Protein AF-A0A512HD62-F1 (afdb_monomer_lite)

Radius of gyration: 16.94 Å; chains: 1; bounding box: 52×29×41 Å

Structure (mmCIF, N/CA/C/O backbone):
data_AF-A0A512HD62-F1
#
_entry.id   AF-A0A512HD62-F1
#
loop_
_atom_site.group_PDB
_atom_site.id
_atom_site.type_symbol
_atom_site.label_atom_id
_atom_site.label_alt_id
_atom_site.label_comp_id
_atom_site.label_asym_id
_atom_site.label_entity_id
_atom_site.label_seq_id
_atom_site.pdbx_PDB_ins_code
_atom_site.Cartn_x
_atom_site.Cartn_y
_atom_site.Cartn_z
_atom_site.occupancy
_atom_site.B_iso_or_equiv
_atom_site.auth_seq_id
_atom_site.auth_comp_id
_atom_site.auth_asym_id
_atom_site.auth_atom_id
_atom_site.pdbx_PDB_model_num
ATOM 1 N N . MET A 1 1 ? -13.385 12.825 16.484 1.00 42.91 1 MET A N 1
ATOM 2 C CA . MET A 1 1 ? -12.110 13.571 16.321 1.00 42.91 1 MET A CA 1
ATOM 3 C C . MET A 1 1 ? -11.024 12.761 15.608 1.00 42.91 1 MET A C 1
ATOM 5 O O . MET A 1 1 ? -10.106 13.379 15.088 1.00 42.91 1 MET A O 1
ATOM 9 N N . ILE A 1 2 ? -11.125 11.424 15.519 1.00 48.06 2 ILE A N 1
ATOM 10 C CA . ILE A 1 2 ? -10.174 10.606 14.746 1.00 48.06 2 ILE A CA 1
ATOM 11 C C . ILE A 1 2 ? -10.514 10.596 13.241 1.00 48.06 2 ILE A C 1
ATOM 13 O O . ILE A 1 2 ? -9.618 10.733 12.411 1.00 48.06 2 ILE A O 1
ATOM 17 N N . ASP A 1 3 ? -11.806 10.579 12.885 1.00 52.84 3 ASP A N 1
ATOM 18 C CA . ASP A 1 3 ? -12.277 10.527 11.487 1.00 52.84 3 ASP A CA 1
ATOM 19 C C . ASP A 1 3 ? -11.837 11.732 10.644 1.00 52.84 3 ASP A C 1
ATOM 21 O O . ASP A 1 3 ? -11.607 11.617 9.440 1.00 52.84 3 ASP A O 1
ATOM 25 N N . THR A 1 4 ? -11.675 12.893 11.285 1.00 55.81 4 THR A N 1
ATOM 26 C CA . THR A 1 4 ? -11.299 14.145 10.619 1.00 55.81 4 THR A CA 1
ATOM 27 C C . THR A 1 4 ? -9.839 14.158 10.168 1.00 55.81 4 THR A C 1
ATOM 29 O O . THR A 1 4 ? -9.533 14.819 9.182 1.00 55.81 4 THR A O 1
ATOM 32 N N . TRP A 1 5 ? -8.953 13.425 10.853 1.00 62.53 5 TRP A N 1
ATOM 33 C CA . TRP A 1 5 ? -7.520 13.362 10.535 1.00 62.53 5 TRP A CA 1
ATOM 34 C C . TRP A 1 5 ? -7.138 12.105 9.749 1.00 62.53 5 TRP A C 1
ATOM 36 O O . TRP A 1 5 ? -6.194 12.147 8.965 1.00 62.53 5 TRP A O 1
ATOM 46 N N . LEU A 1 6 ? -7.915 11.024 9.875 1.00 64.31 6 LEU A N 1
ATOM 47 C CA . LEU A 1 6 ? -7.752 9.801 9.083 1.00 64.31 6 LEU A CA 1
ATOM 48 C C . LEU A 1 6 ? -7.844 10.079 7.580 1.00 64.31 6 LEU A C 1
ATOM 50 O O . LEU A 1 6 ? -6.953 9.687 6.838 1.00 64.31 6 LEU A O 1
ATOM 54 N N . ARG A 1 7 ? -8.858 10.829 7.130 1.00 66.94 7 ARG A N 1
ATOM 55 C CA . ARG A 1 7 ? -8.997 11.196 5.708 1.00 66.94 7 ARG A CA 1
ATOM 56 C C . ARG A 1 7 ? -7.785 11.961 5.155 1.00 66.94 7 ARG A C 1
ATOM 58 O O . ARG A 1 7 ? -7.208 11.478 4.181 1.00 66.94 7 ARG A O 1
ATOM 65 N N . PRO A 1 8 ? -7.366 13.112 5.715 1.00 68.94 8 PRO A N 1
ATOM 66 C CA . PRO A 1 8 ? -6.221 13.849 5.185 1.00 68.94 8 PRO A CA 1
ATOM 67 C C . PRO A 1 8 ? -4.911 13.059 5.299 1.00 68.94 8 PRO A C 1
ATOM 69 O O . PRO A 1 8 ? -4.108 13.128 4.373 1.00 68.94 8 PRO A O 1
ATOM 72 N N . LEU A 1 9 ? -4.709 12.245 6.345 1.00 71.75 9 LEU A N 1
ATOM 73 C CA . LEU A 1 9 ? -3.547 11.348 6.437 1.00 71.75 9 LEU A CA 1
ATOM 74 C C . LEU A 1 9 ? -3.544 10.296 5.321 1.00 71.75 9 LEU A C 1
ATOM 76 O O . LEU A 1 9 ? -2.516 10.099 4.677 1.00 71.75 9 LEU A O 1
ATOM 80 N N . THR A 1 10 ? -4.689 9.669 5.030 1.00 74.25 10 THR A N 1
ATOM 81 C CA . THR A 1 10 ? -4.808 8.697 3.934 1.00 74.25 10 THR A CA 1
ATOM 82 C C . THR A 1 10 ? -4.553 9.347 2.575 1.00 74.25 10 THR A C 1
ATOM 84 O O . THR A 1 10 ? -3.772 8.815 1.792 1.00 74.25 10 THR A O 1
ATOM 87 N N . PHE A 1 11 ? -5.140 10.516 2.294 1.00 75.25 11 PHE A N 1
ATOM 88 C C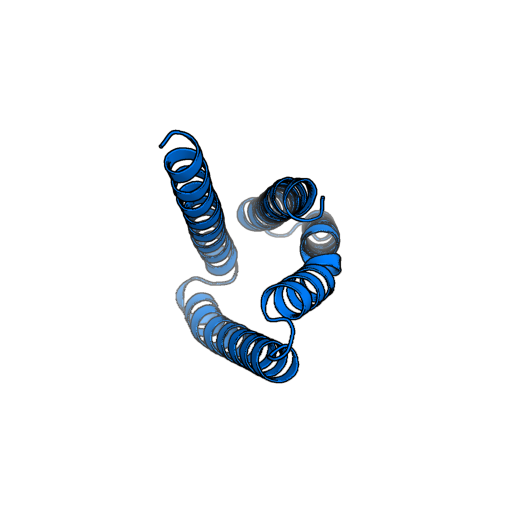A . PHE A 1 11 ? -4.901 11.223 1.028 1.00 75.25 11 PHE A CA 1
ATOM 89 C C . PHE A 1 11 ? -3.455 11.710 0.889 1.00 75.25 11 PHE A C 1
ATOM 91 O O . PHE A 1 11 ? -2.888 11.616 -0.197 1.00 75.25 11 PHE A O 1
ATOM 98 N N . THR A 1 12 ? -2.837 12.171 1.980 1.00 80.69 12 THR A N 1
ATOM 99 C CA . THR A 1 12 ? -1.425 12.586 1.986 1.00 80.69 12 THR A CA 1
ATOM 100 C C . THR A 1 12 ? -0.504 11.391 1.748 1.00 80.69 12 THR A C 1
ATOM 102 O O . THR A 1 12 ? 0.413 11.484 0.937 1.00 80.69 12 THR A O 1
ATOM 105 N N . GLY A 1 13 ? -0.786 10.247 2.381 1.00 78.56 13 GLY A N 1
ATOM 106 C CA . GLY A 1 13 ? -0.063 8.997 2.149 1.00 78.56 13 GLY A CA 1
ATOM 107 C C . GLY A 1 13 ? -0.182 8.522 0.702 1.00 78.56 13 GLY A C 1
ATOM 108 O O . GLY A 1 13 ? 0.834 8.264 0.065 1.00 78.56 13 GLY A O 1
ATOM 109 N N . ILE A 1 14 ? -1.398 8.495 0.140 1.00 80.75 14 ILE A N 1
ATOM 110 C CA . ILE A 1 14 ? -1.621 8.142 -1.274 1.00 80.75 14 ILE A CA 1
ATOM 111 C C . ILE A 1 14 ? -0.872 9.108 -2.203 1.00 80.75 14 ILE A C 1
ATOM 113 O O . ILE A 1 14 ? -0.229 8.664 -3.150 1.00 80.75 14 ILE A O 1
ATOM 117 N N . GLY A 1 15 ? -0.914 10.415 -1.924 1.00 81.06 15 GLY A N 1
ATOM 118 C CA . GLY A 1 15 ? -0.215 11.434 -2.710 1.00 81.06 15 GLY A CA 1
ATOM 119 C C . GLY A 1 15 ? 1.305 11.266 -2.689 1.00 81.06 15 GLY A C 1
ATOM 120 O O . GLY A 1 15 ? 1.933 11.245 -3.745 1.00 81.06 15 GLY A O 1
ATOM 121 N N . LEU A 1 16 ? 1.901 11.079 -1.508 1.00 82.38 16 LEU A N 1
ATOM 122 C CA . LEU A 1 16 ? 3.340 10.825 -1.371 1.00 82.38 16 LEU A CA 1
ATOM 123 C C . LEU A 1 16 ? 3.752 9.529 -2.076 1.00 82.38 16 LEU A C 1
ATOM 125 O O . LEU A 1 16 ? 4.766 9.492 -2.771 1.00 82.38 16 LEU A O 1
ATOM 129 N N . PHE A 1 17 ? 2.941 8.480 -1.960 1.00 81.56 17 PHE A N 1
ATOM 130 C CA . PHE A 1 17 ? 3.210 7.207 -2.616 1.00 81.56 17 PHE A CA 1
ATOM 131 C C . PHE A 1 17 ? 3.108 7.324 -4.145 1.00 81.56 17 PHE A C 1
ATOM 133 O O . PHE A 1 17 ? 3.952 6.782 -4.855 1.00 81.56 17 PHE A O 1
ATOM 140 N N . LEU A 1 18 ? 2.139 8.088 -4.662 1.00 83.69 18 LEU A N 1
ATOM 141 C CA . LEU A 1 18 ? 2.047 8.411 -6.090 1.00 83.69 18 LEU A CA 1
ATOM 142 C C . LEU A 1 18 ? 3.298 9.141 -6.577 1.00 83.69 18 LEU A C 1
ATOM 144 O O . LEU A 1 18 ? 3.842 8.772 -7.613 1.00 83.69 18 LEU A O 1
ATOM 148 N N . VAL A 1 19 ? 3.790 10.127 -5.822 1.00 84.44 19 VAL A N 1
ATOM 149 C CA . VAL A 1 19 ? 5.036 10.835 -6.154 1.00 84.44 19 VAL A CA 1
ATOM 150 C C . VAL A 1 19 ? 6.220 9.867 -6.195 1.00 84.44 19 VAL A C 1
ATOM 152 O O . VAL A 1 19 ? 6.970 9.875 -7.168 1.00 84.44 19 VAL A O 1
ATOM 155 N N . ALA A 1 20 ? 6.364 8.991 -5.196 1.00 82.50 20 ALA A N 1
ATOM 156 C CA . ALA A 1 20 ? 7.434 7.993 -5.169 1.00 82.50 20 ALA A CA 1
ATOM 157 C C . ALA A 1 20 ? 7.392 7.063 -6.393 1.00 82.50 20 ALA A C 1
ATOM 159 O O . ALA A 1 20 ? 8.410 6.848 -7.051 1.00 82.50 20 ALA A O 1
ATOM 160 N N . VAL A 1 21 ? 6.211 6.540 -6.735 1.00 82.00 21 VAL A N 1
ATOM 161 C CA . VAL A 1 21 ? 6.059 5.609 -7.860 1.00 82.00 21 VAL A CA 1
ATOM 162 C C . VAL A 1 21 ? 6.216 6.318 -9.211 1.00 82.00 21 VAL A C 1
ATOM 164 O O . VAL A 1 21 ? 6.795 5.734 -10.123 1.00 82.00 21 VAL A O 1
ATOM 167 N N . LEU A 1 22 ? 5.796 7.581 -9.342 1.00 82.94 22 LEU A N 1
ATOM 168 C CA . LEU A 1 22 ? 6.045 8.396 -10.540 1.00 82.94 22 LEU A CA 1
ATOM 169 C C . LEU A 1 22 ? 7.538 8.662 -10.752 1.00 82.94 22 LEU A C 1
ATOM 171 O O . LEU A 1 22 ? 8.021 8.541 -11.877 1.00 82.94 22 LEU A O 1
ATOM 175 N N . ILE A 1 23 ? 8.284 8.964 -9.683 1.00 82.06 23 ILE A N 1
ATOM 176 C CA . ILE A 1 23 ? 9.745 9.114 -9.757 1.00 82.06 23 ILE A CA 1
ATOM 177 C C . ILE A 1 23 ? 10.375 7.819 -10.281 1.00 82.06 23 ILE A C 1
ATOM 179 O O . ILE A 1 23 ? 11.212 7.878 -11.180 1.00 82.06 23 ILE A O 1
ATOM 183 N N . LEU A 1 24 ? 9.936 6.659 -9.784 1.00 79.06 24 LEU A N 1
ATOM 184 C CA . LEU A 1 24 ? 10.419 5.355 -10.252 1.00 79.06 24 LEU A CA 1
ATOM 185 C C . LEU A 1 24 ? 9.986 5.034 -11.692 1.00 79.06 24 LEU A C 1
ATOM 187 O O . LEU A 1 24 ? 10.748 4.406 -12.418 1.00 79.06 24 LEU A O 1
ATOM 191 N N . ALA A 1 25 ? 8.792 5.464 -12.113 1.00 78.06 25 ALA A N 1
ATOM 192 C CA . ALA A 1 25 ? 8.277 5.223 -13.462 1.00 78.06 25 ALA A CA 1
ATOM 193 C C . ALA A 1 25 ? 9.049 6.006 -14.534 1.00 78.06 25 ALA A C 1
ATOM 195 O O . ALA A 1 25 ? 9.282 5.498 -15.628 1.00 78.06 25 ALA A O 1
ATOM 196 N N . VAL A 1 26 ? 9.411 7.256 -14.228 1.00 79.19 26 VAL A N 1
ATOM 197 C CA . VAL A 1 26 ? 10.022 8.185 -15.193 1.00 79.19 26 VAL A CA 1
ATOM 198 C C . VAL A 1 26 ? 11.550 8.137 -15.136 1.00 79.19 26 VAL A C 1
ATOM 200 O O . VAL A 1 26 ? 12.214 8.416 -16.133 1.00 79.19 26 VAL A O 1
ATOM 203 N N . THR A 1 27 ? 12.128 7.766 -13.990 1.00 77.00 27 THR A N 1
ATOM 204 C CA . THR A 1 27 ? 13.580 7.793 -13.794 1.00 77.00 27 THR A CA 1
ATOM 205 C C . THR A 1 27 ? 14.174 6.393 -13.882 1.00 77.00 27 THR A C 1
ATOM 207 O O . THR A 1 27 ? 14.189 5.641 -12.911 1.00 77.00 27 THR A O 1
ATOM 210 N N . THR A 1 28 ? 14.735 6.049 -15.038 1.00 66.44 28 THR A N 1
ATOM 211 C CA . THR A 1 28 ? 15.470 4.792 -15.232 1.00 66.44 28 THR A CA 1
ATOM 212 C C . THR A 1 28 ? 16.976 5.022 -15.086 1.00 66.44 28 THR A C 1
ATOM 214 O O . THR A 1 28 ? 17.560 5.782 -15.854 1.00 66.44 28 THR A O 1
ATOM 217 N N . GLY A 1 29 ? 17.622 4.359 -14.119 1.00 68.62 29 GLY A N 1
ATOM 218 C CA . GLY A 1 29 ? 19.090 4.309 -14.020 1.00 68.62 29 GLY A CA 1
ATOM 219 C C . GLY A 1 29 ? 19.777 5.409 -13.197 1.00 68.62 29 GLY A C 1
ATOM 220 O O . GLY A 1 29 ? 21.000 5.496 -13.238 1.00 68.62 29 GLY A O 1
ATOM 221 N N . ALA A 1 30 ? 19.041 6.221 -12.426 1.00 81.38 30 ALA A N 1
ATOM 222 C CA . ALA A 1 30 ? 19.619 7.216 -11.512 1.00 81.38 30 ALA A CA 1
ATOM 223 C C . ALA A 1 30 ? 19.505 6.760 -10.037 1.00 81.38 30 ALA A C 1
ATOM 225 O O . ALA A 1 30 ? 18.422 6.858 -9.454 1.00 81.38 30 ALA A O 1
ATOM 226 N N . PRO A 1 31 ? 20.596 6.305 -9.386 1.00 82.06 31 PRO A N 1
ATOM 227 C CA . PRO A 1 31 ? 20.549 5.746 -8.028 1.00 82.06 31 PRO A CA 1
ATOM 228 C C . PRO A 1 31 ? 19.979 6.706 -6.975 1.00 82.06 31 PRO A C 1
ATOM 230 O O . PRO A 1 31 ? 19.220 6.296 -6.102 1.00 82.06 31 PRO A O 1
ATOM 233 N N . LEU A 1 32 ? 20.288 8.002 -7.089 1.00 86.19 32 LEU A N 1
ATOM 234 C CA . LEU A 1 32 ? 19.772 9.030 -6.178 1.00 86.19 32 LEU A CA 1
ATOM 235 C C . LEU A 1 32 ? 18.247 9.171 -6.248 1.00 86.19 32 LEU A C 1
ATOM 237 O O . LEU A 1 32 ? 17.606 9.358 -5.216 1.00 86.19 32 LEU A O 1
ATOM 241 N N . ALA A 1 33 ? 17.656 9.040 -7.437 1.00 82.94 33 ALA A N 1
ATOM 242 C CA . ALA A 1 33 ? 16.206 9.101 -7.601 1.00 82.94 33 ALA A CA 1
ATOM 243 C C . ALA A 1 33 ? 15.517 7.884 -6.970 1.00 82.94 33 ALA A C 1
ATOM 245 O O . ALA A 1 33 ? 14.467 8.027 -6.349 1.00 82.94 33 ALA A O 1
ATOM 246 N N . ILE A 1 34 ? 16.143 6.705 -7.060 1.00 83.25 34 ILE A N 1
ATOM 247 C CA . ILE A 1 34 ? 15.645 5.474 -6.433 1.00 83.25 34 ILE A CA 1
ATOM 248 C C . ILE A 1 34 ? 15.667 5.606 -4.905 1.00 83.25 34 ILE A C 1
ATOM 250 O O . ILE A 1 34 ? 14.666 5.315 -4.252 1.00 83.25 34 ILE A O 1
ATOM 254 N N . TYR A 1 35 ? 16.765 6.104 -4.325 1.00 87.31 35 TYR A N 1
ATOM 255 C CA . TYR A 1 35 ? 16.842 6.335 -2.877 1.00 87.31 35 TYR A CA 1
ATOM 256 C C . TYR A 1 35 ? 15.858 7.407 -2.400 1.00 87.31 35 TYR A C 1
ATOM 258 O O . TYR A 1 35 ? 15.212 7.229 -1.368 1.00 87.31 35 TYR A O 1
ATOM 266 N N . GLY A 1 36 ? 15.689 8.488 -3.169 1.00 87.56 36 GLY A N 1
ATOM 267 C CA . GLY A 1 36 ? 14.682 9.511 -2.886 1.00 87.56 36 GLY A CA 1
ATOM 268 C C . GLY A 1 36 ? 13.260 8.945 -2.907 1.00 87.56 36 GLY A C 1
ATOM 269 O O . GLY A 1 36 ? 12.488 9.181 -1.979 1.00 87.56 36 GLY A O 1
ATOM 270 N N . ALA A 1 37 ? 12.930 8.133 -3.913 1.00 85.62 37 ALA A N 1
ATOM 271 C CA . ALA A 1 37 ? 11.635 7.465 -3.999 1.00 85.62 37 ALA A CA 1
ATOM 272 C C . ALA A 1 37 ? 11.404 6.491 -2.832 1.00 85.62 37 ALA A C 1
ATOM 274 O O . ALA A 1 37 ? 10.320 6.492 -2.253 1.00 85.62 37 ALA A O 1
ATOM 275 N N . ALA A 1 38 ? 12.417 5.715 -2.435 1.00 85.38 38 ALA A N 1
ATOM 276 C CA . ALA A 1 38 ? 12.331 4.811 -1.286 1.00 85.38 38 ALA A CA 1
ATOM 277 C C . ALA A 1 38 ? 12.100 5.563 0.039 1.00 85.38 38 ALA A C 1
ATOM 279 O O . ALA A 1 38 ? 11.309 5.120 0.873 1.00 85.38 38 ALA A O 1
ATOM 280 N N . LEU A 1 39 ? 12.736 6.727 0.219 1.00 87.81 39 LEU A N 1
ATOM 281 C CA . LEU A 1 39 ? 12.517 7.588 1.383 1.00 87.81 39 LEU A CA 1
ATOM 282 C C . LEU A 1 39 ? 11.077 8.123 1.422 1.00 87.81 39 LEU A C 1
ATOM 284 O O . LEU A 1 39 ? 10.404 8.019 2.447 1.00 87.81 39 LEU A O 1
ATOM 288 N N . ILE A 1 40 ? 10.585 8.653 0.297 1.00 87.25 40 ILE A N 1
ATOM 289 C CA . ILE A 1 40 ? 9.211 9.167 0.179 1.00 87.25 40 ILE A CA 1
ATOM 290 C C . ILE A 1 40 ? 8.196 8.043 0.421 1.00 87.25 40 ILE A C 1
ATOM 292 O O . ILE A 1 40 ? 7.209 8.242 1.127 1.00 87.25 40 ILE A O 1
ATOM 296 N N . TRP A 1 41 ? 8.463 6.852 -0.113 1.00 85.75 41 TRP A N 1
ATOM 297 C CA . TRP A 1 41 ? 7.655 5.659 0.113 1.00 85.75 41 TRP A CA 1
ATOM 298 C C . TRP A 1 41 ? 7.586 5.284 1.600 1.00 85.75 41 TRP A C 1
ATOM 300 O O . TRP A 1 41 ? 6.497 5.070 2.135 1.00 85.75 41 TRP A O 1
ATOM 310 N N . GLY A 1 42 ? 8.728 5.284 2.295 1.00 84.31 42 GLY A N 1
ATOM 311 C CA . GLY A 1 42 ? 8.790 5.021 3.734 1.00 84.31 42 GLY A CA 1
ATOM 312 C C . GLY A 1 42 ? 7.995 6.039 4.555 1.00 84.31 42 GLY A C 1
ATOM 313 O O . GLY A 1 42 ? 7.268 5.657 5.471 1.00 84.31 42 GLY A O 1
ATOM 314 N N . LEU A 1 43 ? 8.056 7.323 4.188 1.00 83.19 43 LEU A N 1
ATOM 315 C CA . LEU A 1 43 ? 7.260 8.380 4.823 1.00 83.19 43 LEU A CA 1
ATOM 316 C C . LEU A 1 43 ? 5.758 8.226 4.551 1.00 83.19 43 LEU A C 1
ATOM 318 O O . LEU A 1 43 ? 4.947 8.443 5.450 1.00 83.19 43 LEU A O 1
ATOM 322 N N . ALA A 1 44 ? 5.385 7.823 3.335 1.00 80.94 44 ALA A N 1
ATOM 323 C CA . ALA A 1 44 ? 3.994 7.595 2.954 1.00 80.94 44 ALA A CA 1
ATOM 324 C C . ALA A 1 44 ? 3.364 6.422 3.720 1.00 80.94 44 ALA A C 1
ATOM 326 O O . ALA A 1 44 ? 2.189 6.474 4.088 1.00 80.94 44 ALA A O 1
ATOM 327 N N . PHE A 1 45 ? 4.137 5.357 3.945 1.00 76.12 45 PHE A N 1
ATOM 328 C CA . PHE A 1 45 ? 3.612 4.080 4.420 1.00 76.12 45 PHE A CA 1
ATOM 329 C C . PHE A 1 45 ? 3.917 3.776 5.893 1.00 76.12 45 PHE A C 1
ATOM 331 O O . PHE A 1 45 ? 3.190 2.999 6.515 1.00 76.12 45 PHE A O 1
ATOM 338 N N . GLY A 1 46 ? 4.938 4.404 6.484 1.00 78.31 46 GLY A N 1
ATOM 339 C CA . GLY A 1 46 ? 5.469 4.042 7.805 1.00 78.31 46 GLY A CA 1
ATOM 340 C C . GLY A 1 46 ? 4.472 4.159 8.964 1.00 78.31 46 GLY A C 1
ATOM 341 O O . GLY A 1 46 ? 4.532 3.374 9.904 1.00 78.31 46 GLY A O 1
ATOM 342 N N . GLY A 1 47 ? 3.515 5.088 8.887 1.00 74.56 47 GLY A N 1
ATOM 343 C CA . GLY A 1 47 ? 2.461 5.255 9.899 1.00 74.56 47 GLY A CA 1
ATOM 344 C C . GLY A 1 47 ? 1.145 4.530 9.592 1.00 74.56 47 GLY A C 1
ATOM 345 O O . GLY A 1 47 ? 0.208 4.598 10.383 1.00 74.56 47 GLY A O 1
ATOM 346 N N . SER A 1 48 ? 1.028 3.866 8.439 1.00 77.44 48 SER A N 1
ATOM 347 C CA . SER A 1 48 ? -0.260 3.337 7.966 1.00 77.44 48 SER A CA 1
ATOM 348 C C . SER A 1 48 ? -0.767 2.169 8.818 1.00 77.44 48 SER A C 1
ATOM 350 O O . SER A 1 48 ? -1.931 2.155 9.221 1.00 77.44 48 SER A O 1
ATOM 352 N N . ALA A 1 49 ? 0.114 1.224 9.160 1.00 78.12 49 ALA A N 1
ATOM 353 C CA . ALA A 1 49 ? -0.240 0.031 9.925 1.00 78.12 49 ALA A CA 1
ATOM 354 C C . ALA A 1 49 ? -0.786 0.379 11.317 1.00 78.12 49 ALA A C 1
ATOM 356 O O . ALA A 1 49 ? -1.838 -0.125 11.709 1.00 78.12 49 ALA A O 1
ATOM 357 N N . THR A 1 50 ? -0.130 1.293 12.034 1.00 81.19 50 THR A N 1
ATOM 358 C CA . THR A 1 50 ? -0.554 1.722 13.374 1.00 81.19 50 THR A CA 1
ATOM 359 C C . THR A 1 50 ? -1.874 2.486 13.336 1.00 81.19 50 THR A C 1
ATOM 361 O O . THR A 1 50 ? -2.739 2.256 14.184 1.00 81.19 50 THR A O 1
ATOM 364 N N . VAL A 1 51 ? -2.081 3.342 12.329 1.00 80.69 51 VAL A N 1
ATOM 365 C CA . VAL A 1 51 ? -3.351 4.057 12.137 1.00 80.69 51 VAL A CA 1
ATOM 366 C C . VAL A 1 51 ? -4.496 3.082 11.849 1.00 80.69 51 VAL A C 1
ATOM 368 O O . VAL A 1 51 ? -5.534 3.170 12.507 1.00 80.69 51 VAL A O 1
ATOM 371 N N . PHE A 1 52 ? -4.318 2.118 10.938 1.00 80.50 52 PHE A N 1
ATOM 372 C CA . PHE A 1 52 ? -5.366 1.143 10.603 1.00 80.50 52 PHE A CA 1
ATOM 373 C C . PHE A 1 52 ? -5.684 0.188 11.755 1.00 80.50 52 PHE A C 1
ATOM 375 O O . PHE A 1 52 ? -6.859 -0.064 12.041 1.00 80.50 52 PHE A O 1
ATOM 382 N N . GLN A 1 53 ? -4.664 -0.302 12.460 1.00 83.06 53 GLN A N 1
ATOM 383 C CA . GLN A 1 53 ? -4.855 -1.148 13.638 1.00 83.06 53 GLN A CA 1
ATOM 384 C C . GLN A 1 53 ? -5.592 -0.391 14.749 1.00 83.06 53 GLN A C 1
ATOM 386 O O . GLN A 1 53 ? -6.560 -0.904 15.303 1.00 83.06 53 GLN A O 1
ATOM 391 N N . THR A 1 54 ? -5.221 0.864 15.018 1.00 82.12 54 THR A N 1
ATOM 392 C CA . THR A 1 54 ? -5.882 1.667 16.060 1.00 82.12 54 THR A CA 1
ATOM 393 C C . THR A 1 54 ? -7.317 2.038 15.679 1.00 82.12 54 THR A C 1
ATOM 395 O O . THR A 1 54 ? -8.214 1.987 16.520 1.00 82.12 54 THR A O 1
ATOM 398 N N . ALA A 1 55 ? -7.556 2.415 14.420 1.00 82.62 55 ALA A N 1
ATOM 399 C CA . ALA A 1 55 ? -8.879 2.813 13.944 1.00 82.62 55 ALA A CA 1
ATOM 400 C C . ALA A 1 55 ? -9.872 1.641 13.954 1.00 82.62 55 ALA A C 1
ATOM 402 O O . ALA A 1 55 ? -10.988 1.786 14.446 1.00 82.62 55 ALA A O 1
ATOM 403 N N . SER A 1 56 ? -9.454 0.470 13.470 1.00 84.12 56 SER A N 1
ATOM 404 C CA . SER A 1 56 ? -10.293 -0.737 13.445 1.00 84.12 56 SER A CA 1
ATOM 405 C C . SER A 1 56 ? -10.618 -1.279 14.833 1.00 84.12 56 SER A C 1
ATOM 407 O O . SER A 1 56 ? -11.773 -1.608 15.087 1.00 84.12 56 SER A O 1
ATOM 409 N N . ALA A 1 57 ? -9.643 -1.319 15.750 1.00 84.38 57 ALA A N 1
ATOM 410 C CA . ALA A 1 57 ? -9.872 -1.747 17.128 1.00 84.38 57 ALA A CA 1
ATOM 411 C C . ALA A 1 57 ? -10.912 -0.849 17.812 1.00 84.38 57 ALA A C 1
ATOM 413 O O . ALA A 1 57 ? -11.839 -1.338 18.455 1.00 84.38 57 ALA A O 1
ATOM 414 N N . ARG A 1 58 ? -10.805 0.473 17.617 1.00 84.06 58 ARG A N 1
ATOM 415 C CA . ARG A 1 58 ? -11.774 1.439 18.156 1.00 84.06 58 ARG A CA 1
ATOM 416 C C . ARG A 1 58 ? -13.156 1.303 17.520 1.00 84.06 58 ARG A C 1
ATOM 418 O O . ARG A 1 58 ? -14.144 1.422 18.234 1.00 84.06 58 ARG A O 1
ATOM 425 N N . ALA A 1 59 ? -13.229 1.061 16.211 1.00 84.12 59 ALA A N 1
ATOM 426 C CA . ALA A 1 59 ? -14.496 0.897 15.501 1.00 84.12 59 ALA A CA 1
ATOM 427 C C . ALA A 1 59 ? -15.225 -0.407 15.874 1.00 84.12 59 ALA A C 1
ATOM 429 O O . ALA A 1 59 ? -16.450 -0.420 15.945 1.00 84.12 59 ALA A O 1
ATOM 430 N N . ALA A 1 60 ? -14.483 -1.489 16.129 1.00 86.25 60 ALA A N 1
ATOM 431 C CA . ALA A 1 60 ? -15.041 -2.796 16.479 1.00 86.25 60 ALA A CA 1
ATOM 432 C C . ALA A 1 60 ? -15.412 -2.936 17.968 1.00 86.25 60 ALA A C 1
ATOM 434 O O . ALA A 1 60 ? -16.208 -3.809 18.320 1.00 86.25 60 ALA A O 1
ATOM 435 N N . GLY A 1 61 ? -14.852 -2.095 18.846 1.00 87.06 61 GLY A N 1
ATOM 436 C CA . GLY A 1 61 ? -15.186 -2.061 20.271 1.00 87.06 61 GLY A CA 1
ATOM 437 C C . GLY A 1 61 ? -14.974 -3.427 20.947 1.00 87.06 61 GLY A C 1
ATOM 438 O O . GLY A 1 61 ? -13.847 -3.920 20.940 1.00 87.06 61 GLY A O 1
ATOM 439 N N . PRO A 1 62 ? -16.019 -4.075 21.502 1.00 89.00 62 PRO A N 1
ATOM 440 C CA . PRO A 1 62 ? -15.905 -5.405 22.117 1.00 89.00 62 PRO A CA 1
ATOM 441 C C . PRO A 1 62 ? -15.351 -6.499 21.189 1.00 89.00 62 PRO A C 1
ATOM 443 O O . PRO A 1 62 ? -14.840 -7.502 21.674 1.00 89.00 62 PRO A O 1
ATOM 446 N N . ALA A 1 63 ? -15.441 -6.318 19.867 1.00 90.00 63 ALA A N 1
ATOM 447 C CA . ALA A 1 63 ? -14.941 -7.262 18.865 1.00 90.00 63 ALA A CA 1
ATOM 448 C C . ALA A 1 63 ? -13.542 -6.896 18.320 1.00 90.00 63 ALA A C 1
ATOM 450 O O . ALA A 1 63 ? -13.176 -7.316 17.219 1.00 90.00 63 ALA A O 1
ATOM 451 N N . ALA A 1 64 ? -12.755 -6.098 19.053 1.00 89.31 64 ALA A N 1
ATOM 452 C CA . ALA A 1 64 ? -11.434 -5.642 18.617 1.00 89.31 64 ALA A CA 1
ATOM 453 C C . ALA A 1 64 ? -10.483 -6.792 18.237 1.00 89.31 64 ALA A C 1
ATOM 455 O O . ALA A 1 64 ? -9.803 -6.687 17.216 1.00 89.31 64 ALA A O 1
ATOM 456 N N . ASP A 1 65 ? -10.485 -7.900 18.985 1.00 89.56 65 ASP A N 1
ATOM 457 C CA . ASP A 1 65 ? -9.623 -9.061 18.710 1.00 89.56 65 ASP A CA 1
ATOM 458 C C . ASP A 1 65 ? -9.924 -9.691 17.343 1.00 89.56 65 ASP A C 1
ATOM 460 O O . ASP A 1 65 ? -9.015 -10.034 16.583 1.00 89.56 65 ASP A O 1
ATOM 464 N N . VAL A 1 66 ? -11.208 -9.763 16.977 1.00 91.81 66 VAL A N 1
ATOM 465 C CA . VAL A 1 66 ? -11.646 -10.252 15.662 1.00 91.81 66 VAL A CA 1
ATOM 466 C C . VAL A 1 66 ? -11.223 -9.277 14.563 1.00 91.81 66 VAL A C 1
ATOM 468 O O . VAL A 1 66 ? -10.702 -9.698 13.532 1.00 91.81 66 VAL A O 1
ATOM 471 N N . ALA A 1 67 ? -11.394 -7.970 14.779 1.00 89.25 67 ALA A N 1
ATOM 472 C CA . ALA A 1 67 ? -10.992 -6.955 13.806 1.00 89.25 67 ALA A CA 1
ATOM 473 C C . ALA A 1 67 ? -9.475 -6.953 13.551 1.00 89.25 67 ALA A C 1
ATOM 475 O O . ALA A 1 67 ? -9.047 -6.841 12.399 1.00 89.25 67 ALA A O 1
ATOM 476 N N . GLN A 1 68 ? -8.661 -7.132 14.597 1.00 89.44 68 GLN A N 1
ATOM 477 C CA . GLN A 1 68 ? -7.210 -7.273 14.452 1.00 89.44 68 GLN A CA 1
ATOM 478 C C . GLN A 1 68 ? -6.841 -8.536 13.674 1.00 89.44 68 GLN A C 1
ATOM 480 O O . GLN A 1 68 ? -6.027 -8.457 12.752 1.00 89.44 68 GLN A O 1
ATOM 485 N N . ALA A 1 69 ? -7.473 -9.676 13.977 1.00 93.06 69 ALA A N 1
ATOM 486 C CA . ALA A 1 69 ? -7.255 -10.909 13.224 1.00 93.06 69 ALA A CA 1
ATOM 487 C C . ALA A 1 69 ? -7.558 -10.712 11.728 1.00 93.06 69 ALA A C 1
ATOM 489 O O . ALA A 1 69 ? -6.734 -11.057 10.882 1.00 93.06 69 ALA A O 1
ATOM 490 N N . MET A 1 70 ? -8.681 -10.065 11.398 1.00 94.00 70 MET A N 1
ATOM 491 C CA . MET A 1 70 ? -9.050 -9.765 10.009 1.00 94.00 70 MET A CA 1
ATOM 492 C C . MET A 1 70 ? -8.062 -8.823 9.315 1.00 94.00 70 MET A C 1
ATOM 494 O O . MET A 1 70 ? -7.735 -9.050 8.150 1.00 94.00 70 MET A O 1
ATOM 498 N N . ILE A 1 71 ? -7.539 -7.802 10.005 1.00 89.44 71 ILE A N 1
ATOM 499 C CA . ILE A 1 71 ? -6.503 -6.919 9.440 1.00 89.44 71 ILE A CA 1
ATOM 500 C C . ILE A 1 71 ? -5.231 -7.683 9.120 1.00 89.44 71 ILE A C 1
ATOM 502 O O . ILE A 1 71 ? -4.658 -7.491 8.049 1.00 89.44 71 ILE A O 1
ATOM 506 N N . VAL A 1 72 ? -4.782 -8.547 10.030 1.00 90.75 72 VAL A N 1
ATOM 507 C CA . VAL A 1 72 ? -3.582 -9.356 9.808 1.00 90.75 72 VAL A CA 1
ATOM 508 C C . VAL A 1 72 ? -3.795 -10.295 8.621 1.00 90.75 72 VAL A C 1
ATOM 510 O O . VAL A 1 72 ? -2.922 -10.399 7.759 1.00 90.75 72 VAL A O 1
ATOM 513 N N . THR A 1 73 ? -4.961 -10.936 8.518 1.00 93.69 73 THR A N 1
ATOM 514 C CA . THR A 1 73 ? -5.310 -11.770 7.360 1.00 93.69 73 THR A CA 1
ATOM 515 C C . THR A 1 73 ? -5.310 -10.963 6.061 1.00 93.69 73 THR A C 1
ATOM 517 O O . THR A 1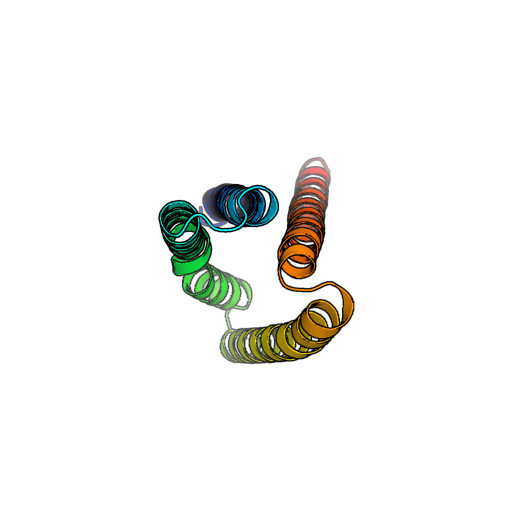 73 ? -4.684 -11.381 5.087 1.00 93.69 73 THR A O 1
ATOM 520 N N . ALA A 1 74 ? -5.945 -9.789 6.047 1.00 91.81 74 ALA A N 1
ATOM 521 C CA . ALA A 1 74 ? -5.976 -8.912 4.880 1.00 91.81 74 ALA A CA 1
ATOM 522 C C . ALA A 1 74 ? -4.565 -8.474 4.457 1.00 91.81 74 ALA A C 1
ATOM 524 O O . ALA A 1 74 ? -4.254 -8.492 3.266 1.00 91.81 74 ALA A O 1
ATOM 525 N N . TRP A 1 75 ? -3.690 -8.159 5.420 1.00 89.06 75 TRP A N 1
ATOM 526 C CA . TRP A 1 75 ? -2.288 -7.843 5.146 1.00 89.06 75 TRP A CA 1
ATOM 527 C C . TRP A 1 75 ? -1.557 -8.996 4.472 1.00 89.06 75 TRP A C 1
ATOM 529 O O . TRP A 1 75 ? -0.892 -8.793 3.458 1.00 89.06 75 TRP A O 1
ATOM 539 N N . ASN A 1 76 ? -1.701 -10.210 5.003 1.00 94.38 76 ASN A N 1
ATOM 540 C CA . ASN A 1 76 ? -1.045 -11.386 4.440 1.00 94.38 76 ASN A CA 1
ATOM 541 C C . ASN A 1 76 ? -1.525 -11.683 3.016 1.00 94.38 76 ASN A C 1
ATOM 543 O O . ASN A 1 76 ? -0.705 -11.948 2.139 1.00 94.38 76 ASN A O 1
ATOM 547 N N . ILE A 1 77 ? -2.832 -11.575 2.760 1.00 95.31 77 ILE A N 1
ATOM 548 C CA . ILE A 1 77 ? -3.395 -11.747 1.414 1.00 95.31 77 ILE A CA 1
ATOM 549 C C . ILE A 1 77 ? -2.857 -10.675 0.464 1.00 95.31 77 ILE A C 1
ATOM 551 O O . ILE A 1 77 ? -2.479 -10.999 -0.659 1.00 95.31 77 ILE A O 1
ATOM 555 N N . ALA A 1 78 ? -2.786 -9.417 0.903 1.00 89.62 78 ALA A N 1
ATOM 556 C CA . ALA A 1 78 ? -2.258 -8.328 0.087 1.00 89.62 78 ALA A CA 1
ATOM 557 C C . ALA A 1 78 ? -0.769 -8.521 -0.243 1.00 89.62 78 ALA A C 1
ATOM 559 O O . ALA A 1 78 ? -0.373 -8.313 -1.387 1.00 89.62 78 ALA A O 1
ATOM 560 N N . ILE A 1 79 ? 0.046 -8.958 0.723 1.00 90.31 79 ILE A N 1
ATOM 561 C CA . ILE A 1 79 ? 1.476 -9.238 0.515 1.00 90.31 79 ILE A CA 1
ATOM 562 C C . ILE A 1 79 ? 1.656 -10.417 -0.443 1.00 90.31 79 ILE A C 1
ATOM 564 O O . ILE A 1 79 ? 2.407 -10.305 -1.408 1.00 90.31 79 ILE A O 1
ATOM 568 N N . PHE A 1 80 ? 0.942 -11.523 -0.218 1.00 95.00 80 PHE A N 1
ATOM 569 C CA . PHE A 1 80 ? 0.996 -12.693 -1.094 1.00 95.00 80 PHE A CA 1
ATOM 570 C C . PHE A 1 80 ? 0.523 -12.358 -2.513 1.00 95.00 80 PHE A C 1
ATOM 572 O O . PHE A 1 80 ? 1.239 -12.603 -3.482 1.00 95.00 80 PHE A O 1
ATOM 579 N N . GLY A 1 81 ? -0.657 -11.746 -2.641 1.00 93.25 81 GLY A N 1
ATOM 580 C CA . GLY A 1 81 ? -1.222 -11.351 -3.929 1.00 93.25 81 GLY A CA 1
ATOM 581 C C . GLY A 1 81 ? -0.334 -10.347 -4.659 1.00 93.25 81 GLY A C 1
ATOM 582 O O . GLY A 1 81 ? -0.082 -10.505 -5.851 1.00 93.25 81 GLY A O 1
ATOM 583 N N . GLY A 1 82 ? 0.208 -9.362 -3.939 1.00 90.38 82 GLY A N 1
ATOM 584 C CA . GLY A 1 82 ? 1.159 -8.392 -4.474 1.00 90.38 82 GLY A CA 1
ATOM 585 C C . GLY A 1 82 ? 2.463 -9.035 -4.945 1.00 90.38 82 GLY A C 1
ATOM 586 O O . GLY A 1 82 ? 2.957 -8.673 -6.008 1.00 90.38 82 GLY A O 1
ATOM 587 N N . ALA A 1 83 ? 2.992 -10.019 -4.213 1.00 91.38 83 ALA A N 1
ATOM 588 C CA . ALA A 1 83 ? 4.191 -10.753 -4.611 1.00 91.38 83 ALA A CA 1
ATOM 589 C C . ALA A 1 83 ? 3.958 -11.607 -5.866 1.00 91.38 83 ALA A C 1
ATOM 591 O O . ALA A 1 83 ? 4.778 -11.574 -6.780 1.00 91.38 83 ALA A O 1
ATOM 592 N N . VAL A 1 84 ? 2.830 -12.323 -5.948 1.00 95.12 84 VAL A N 1
ATOM 593 C CA . VAL A 1 84 ? 2.481 -13.140 -7.123 1.00 95.12 84 VAL A CA 1
ATOM 594 C C . VAL A 1 84 ? 2.269 -12.260 -8.353 1.00 95.12 84 VAL A C 1
ATOM 596 O O . VAL A 1 84 ? 2.917 -12.461 -9.378 1.00 95.12 84 VAL A O 1
ATOM 599 N N . VAL A 1 85 ? 1.398 -11.251 -8.253 1.00 93.31 85 VAL A N 1
ATOM 600 C CA . VAL A 1 85 ? 1.090 -10.351 -9.375 1.00 93.31 85 VAL A CA 1
ATOM 601 C C . VAL A 1 85 ? 2.323 -9.532 -9.764 1.00 93.31 85 VAL A C 1
ATOM 603 O O . VAL A 1 85 ? 2.631 -9.408 -10.946 1.00 93.31 85 VAL A O 1
ATOM 606 N N . GLY A 1 86 ? 3.066 -9.019 -8.781 1.00 91.12 86 GLY A N 1
ATOM 607 C CA . GLY A 1 86 ? 4.306 -8.279 -9.003 1.00 91.12 86 GLY A CA 1
ATOM 608 C C . GLY A 1 86 ? 5.396 -9.126 -9.656 1.00 91.12 86 GLY A C 1
ATOM 609 O O . GLY A 1 86 ? 6.083 -8.628 -10.542 1.00 91.12 86 GLY A O 1
ATOM 610 N N . GLY A 1 87 ? 5.515 -10.404 -9.283 1.00 91.38 87 GLY A N 1
ATOM 611 C CA . GLY A 1 87 ? 6.432 -11.355 -9.913 1.00 91.38 87 GLY A CA 1
ATOM 612 C C . GLY A 1 87 ? 6.108 -11.585 -11.389 1.00 91.38 87 GLY A C 1
ATOM 613 O O . GLY A 1 87 ? 6.992 -11.454 -12.231 1.00 91.38 87 GLY A O 1
ATOM 614 N N . VAL A 1 88 ? 4.832 -11.817 -11.717 1.00 94.88 88 VAL A N 1
ATOM 615 C CA . VAL A 1 88 ? 4.382 -11.975 -13.115 1.00 94.88 88 VAL A CA 1
ATOM 616 C C . VAL A 1 88 ? 4.638 -10.706 -13.932 1.00 94.88 88 VAL A C 1
ATOM 618 O O . VAL A 1 88 ? 5.100 -10.776 -15.071 1.00 94.88 88 VAL A O 1
ATOM 621 N N . ILE A 1 89 ? 4.371 -9.529 -13.362 1.00 92.94 89 ILE A N 1
ATOM 622 C CA . ILE A 1 89 ? 4.643 -8.247 -14.031 1.00 92.94 89 ILE A CA 1
ATOM 623 C C . ILE A 1 89 ? 6.145 -8.059 -14.245 1.00 92.94 89 ILE A C 1
ATOM 625 O O . ILE A 1 89 ? 6.553 -7.612 -15.315 1.00 92.94 89 ILE A O 1
ATOM 629 N N . LEU A 1 90 ? 6.971 -8.414 -13.258 1.00 90.12 90 LEU A N 1
ATOM 630 C CA . LEU A 1 90 ? 8.421 -8.304 -13.371 1.00 90.12 90 LEU A CA 1
ATOM 631 C C . LEU A 1 90 ? 8.963 -9.192 -14.495 1.00 90.12 90 LEU A C 1
ATOM 633 O O . LEU A 1 90 ? 9.815 -8.745 -15.259 1.00 90.12 90 LEU A O 1
ATOM 637 N N . GLU A 1 91 ? 8.453 -10.418 -14.610 1.00 92.88 91 GLU A N 1
ATOM 638 C CA . GLU A 1 91 ? 8.851 -11.370 -15.649 1.00 92.88 91 GLU A CA 1
ATOM 639 C C . GLU A 1 91 ? 8.415 -10.917 -17.051 1.00 92.88 91 GLU A C 1
ATOM 641 O O . GLU A 1 91 ? 9.181 -11.033 -18.004 1.00 92.88 91 GLU A O 1
ATOM 646 N N . THR A 1 92 ? 7.205 -10.363 -17.185 1.00 91.88 92 THR A N 1
ATOM 647 C CA . THR A 1 92 ? 6.605 -10.048 -18.496 1.00 91.88 92 THR A CA 1
ATOM 648 C C . THR A 1 92 ? 6.884 -8.630 -19.000 1.00 91.88 92 THR A C 1
ATOM 650 O O . THR A 1 92 ? 7.060 -8.429 -20.200 1.00 91.88 92 THR A O 1
ATOM 653 N N . ALA A 1 93 ? 6.913 -7.640 -18.106 1.00 87.38 93 ALA A N 1
ATOM 654 C CA . ALA A 1 93 ? 7.005 -6.213 -18.430 1.00 87.38 93 AL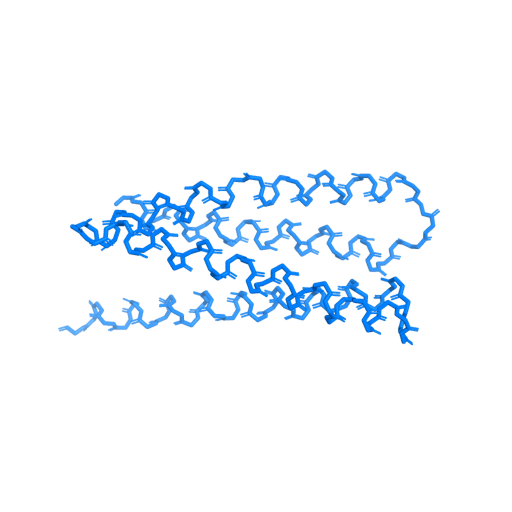A A CA 1
ATOM 655 C C . ALA A 1 93 ? 8.218 -5.515 -17.782 1.00 87.38 93 ALA A C 1
ATOM 657 O O . ALA A 1 93 ? 8.422 -4.312 -17.973 1.00 87.38 93 ALA A O 1
ATOM 658 N N . GLY A 1 94 ? 9.034 -6.250 -17.019 1.00 85.94 94 GLY A N 1
ATOM 659 C CA . GLY A 1 94 ? 10.213 -5.719 -16.342 1.00 85.94 94 GLY A CA 1
ATOM 660 C C . GLY A 1 94 ? 9.887 -4.737 -15.211 1.00 85.94 94 GLY A C 1
ATOM 661 O O . GLY A 1 94 ? 8.737 -4.525 -14.823 1.00 85.94 94 GLY A O 1
ATOM 662 N N . ALA A 1 95 ? 10.929 -4.094 -14.677 1.00 81.12 95 ALA A N 1
ATOM 663 C CA . ALA A 1 95 ? 10.804 -3.184 -13.535 1.00 81.12 95 ALA A CA 1
ATOM 664 C C . ALA A 1 95 ? 9.896 -1.968 -13.813 1.00 81.12 95 ALA A C 1
ATOM 666 O O . ALA A 1 95 ? 9.197 -1.511 -12.913 1.00 81.12 95 ALA A O 1
ATOM 667 N N . GLY A 1 96 ? 9.852 -1.477 -15.059 1.00 80.25 96 GLY A N 1
ATOM 668 C CA . GLY A 1 96 ? 8.965 -0.374 -15.447 1.00 80.25 96 GLY A CA 1
ATOM 669 C C . GLY A 1 96 ? 7.477 -0.729 -15.335 1.00 80.25 96 GLY A C 1
ATOM 670 O O . GLY A 1 96 ? 6.664 0.126 -14.984 1.00 80.25 96 GLY A O 1
ATOM 671 N N . GLY A 1 97 ? 7.115 -1.999 -15.557 1.00 84.31 97 GLY A N 1
ATOM 672 C CA . GLY A 1 97 ? 5.745 -2.488 -15.395 1.00 84.31 97 GLY A CA 1
ATOM 673 C C . GLY A 1 97 ? 5.232 -2.382 -13.955 1.00 84.31 97 GLY A C 1
ATOM 674 O O . GLY A 1 97 ? 4.063 -2.051 -13.746 1.00 84.31 97 GLY A O 1
ATOM 675 N N . LEU A 1 98 ? 6.103 -2.578 -12.953 1.00 83.44 98 LEU A N 1
ATOM 676 C CA . LEU A 1 98 ? 5.716 -2.447 -11.542 1.00 83.44 98 LEU A CA 1
ATOM 677 C C . LEU A 1 98 ? 5.295 -1.021 -11.192 1.00 83.44 98 LEU A C 1
ATOM 679 O O . LEU A 1 98 ? 4.337 -0.838 -10.440 1.00 83.44 98 LEU A O 1
ATOM 683 N N . SER A 1 99 ? 5.973 -0.014 -11.741 1.00 83.94 99 SER A N 1
ATOM 684 C CA . SER A 1 99 ? 5.634 1.382 -11.469 1.00 83.94 99 SER A CA 1
ATOM 685 C C . SER A 1 99 ? 4.240 1.728 -12.000 1.00 83.94 99 SER A C 1
ATOM 687 O O . SER A 1 99 ? 3.435 2.327 -11.289 1.00 83.94 99 SER A O 1
ATOM 689 N N . TRP A 1 100 ? 3.896 1.274 -13.208 1.00 82.81 100 TRP A N 1
ATOM 690 C CA . TRP A 1 100 ? 2.559 1.477 -13.779 1.00 82.81 100 TRP A CA 1
ATOM 691 C C . TRP A 1 100 ? 1.463 0.731 -13.017 1.00 82.81 100 TRP A C 1
ATOM 693 O O . TRP A 1 100 ? 0.404 1.302 -12.743 1.00 82.81 100 TRP A O 1
ATOM 703 N N . ALA A 1 101 ? 1.725 -0.512 -12.612 1.00 87.19 101 ALA A N 1
ATOM 704 C CA . ALA A 1 101 ? 0.795 -1.276 -11.786 1.00 87.19 101 ALA A CA 1
ATOM 705 C C . ALA A 1 101 ? 0.561 -0.610 -10.419 1.00 87.19 101 ALA A C 1
ATOM 707 O O . ALA A 1 101 ? -0.579 -0.512 -9.961 1.00 87.19 101 ALA A O 1
ATOM 708 N N . GLY A 1 102 ? 1.621 -0.077 -9.802 1.00 84.00 102 GLY A N 1
ATOM 709 C CA . GLY A 1 102 ? 1.529 0.707 -8.571 1.00 84.00 102 GLY A CA 1
ATOM 710 C C . GLY A 1 102 ? 0.643 1.945 -8.729 1.00 84.00 102 GLY A C 1
ATOM 711 O O . GLY A 1 102 ? -0.226 2.183 -7.891 1.00 84.00 102 GLY A O 1
ATOM 712 N N . ILE A 1 103 ? 0.793 2.694 -9.828 1.00 83.94 103 ILE A N 1
ATOM 713 C CA . ILE A 1 103 ? -0.062 3.855 -10.132 1.00 83.94 103 ILE A CA 1
ATOM 714 C C . ILE A 1 103 ? -1.531 3.432 -10.257 1.00 83.94 103 ILE A C 1
ATOM 716 O O . ILE A 1 103 ? -2.396 4.059 -9.643 1.00 83.94 103 ILE A O 1
ATOM 720 N N . ALA A 1 104 ? -1.825 2.356 -10.992 1.00 88.06 104 ALA A N 1
ATOM 721 C CA . ALA A 1 104 ? -3.195 1.868 -11.164 1.00 88.06 104 ALA A CA 1
ATOM 722 C C . ALA A 1 104 ? -3.855 1.495 -9.822 1.00 88.06 104 ALA A C 1
ATOM 724 O O . ALA A 1 104 ? -4.998 1.883 -9.560 1.00 88.06 104 ALA A O 1
ATOM 725 N N . LEU A 1 105 ? -3.120 0.810 -8.939 1.00 86.12 105 LEU A N 1
ATOM 726 C CA . LEU A 1 105 ? -3.600 0.456 -7.599 1.00 86.12 105 LEU A CA 1
ATOM 727 C C . LEU A 1 105 ? -3.861 1.693 -6.728 1.00 86.12 105 LEU A C 1
ATOM 729 O O . LEU A 1 105 ? -4.880 1.755 -6.038 1.00 86.12 105 LEU A O 1
ATOM 733 N N . LEU A 1 106 ? -2.985 2.700 -6.786 1.00 83.69 106 LEU A N 1
ATOM 734 C CA . LEU A 1 106 ? -3.147 3.947 -6.030 1.00 83.69 106 LEU A CA 1
ATOM 735 C C . LEU A 1 106 ? -4.343 4.768 -6.512 1.00 83.69 106 LEU A C 1
ATOM 737 O O . LEU A 1 106 ? -5.056 5.345 -5.692 1.00 83.69 106 LEU A O 1
ATOM 741 N N . VAL A 1 107 ? -4.604 4.789 -7.822 1.00 86.81 107 VAL A N 1
ATOM 742 C CA . VAL A 1 107 ? -5.807 5.421 -8.386 1.00 86.81 107 VAL A CA 1
ATOM 743 C C . VAL A 1 107 ? -7.067 4.703 -7.900 1.00 86.81 107 VAL A C 1
ATOM 745 O O . VAL A 1 107 ? -8.017 5.362 -7.476 1.00 86.81 107 VAL A O 1
ATOM 748 N N . GLY A 1 108 ? -7.063 3.366 -7.878 1.00 86.50 108 GLY A N 1
ATOM 749 C CA . GLY A 1 108 ? -8.158 2.576 -7.308 1.00 86.50 108 GLY A CA 1
ATOM 750 C C . GLY A 1 108 ? -8.390 2.872 -5.821 1.00 86.50 108 GLY A C 1
ATOM 751 O O . GLY A 1 108 ? -9.531 3.079 -5.401 1.00 86.50 108 GLY A O 1
ATOM 752 N N . ALA A 1 109 ? -7.314 2.970 -5.036 1.00 84.62 109 ALA A N 1
ATOM 753 C CA . ALA A 1 109 ? -7.373 3.313 -3.615 1.00 84.62 109 ALA A CA 1
ATOM 754 C C . ALA A 1 109 ? -7.890 4.742 -3.370 1.00 84.62 109 ALA A C 1
ATOM 756 O O . ALA A 1 109 ? -8.715 4.968 -2.484 1.00 84.62 109 ALA A O 1
ATOM 757 N N . ALA A 1 110 ? -7.458 5.713 -4.178 1.00 82.69 110 ALA A N 1
ATOM 758 C CA . ALA A 1 110 ? -7.985 7.073 -4.123 1.00 82.69 110 ALA A CA 1
ATOM 759 C C . ALA A 1 110 ? -9.481 7.101 -4.476 1.00 82.69 110 ALA A C 1
ATOM 761 O O . ALA A 1 110 ? -10.272 7.738 -3.779 1.00 82.69 110 ALA A O 1
ATOM 762 N N . GLY A 1 111 ? -9.883 6.373 -5.523 1.00 85.88 111 GLY A N 1
ATOM 763 C CA . GLY A 1 111 ? -11.275 6.256 -5.953 1.00 85.88 111 GLY A CA 1
ATOM 764 C C . GLY A 1 111 ? -12.180 5.663 -4.872 1.00 85.88 111 GLY A C 1
ATOM 765 O O . GLY A 1 111 ? -13.230 6.233 -4.570 1.00 85.88 111 GLY A O 1
ATOM 766 N N . SER A 1 112 ? -11.760 4.571 -4.228 1.00 82.25 112 SER A N 1
ATOM 767 C CA . SER A 1 112 ? -12.530 3.948 -3.145 1.00 82.25 112 SER A CA 1
ATOM 768 C C . SER A 1 112 ? -12.656 4.869 -1.925 1.00 82.25 112 SER A C 1
ATOM 770 O O . SER A 1 112 ? -13.757 5.034 -1.390 1.00 82.25 112 SER A O 1
ATOM 772 N N . ALA A 1 113 ? -11.574 5.556 -1.540 1.00 80.25 113 ALA A N 1
ATOM 773 C CA . ALA A 1 113 ? -11.585 6.540 -0.456 1.00 80.25 113 ALA A CA 1
ATOM 774 C C . ALA A 1 113 ? -12.518 7.733 -0.747 1.00 80.25 113 ALA A C 1
ATOM 776 O O . ALA A 1 113 ? -13.218 8.227 0.147 1.00 80.25 113 ALA A O 1
ATOM 777 N N . LEU A 1 114 ? -12.572 8.184 -2.005 1.00 81.25 114 LEU A N 1
ATOM 778 C CA . LEU A 1 114 ? -13.485 9.238 -2.452 1.00 81.25 114 LEU A CA 1
ATOM 779 C C . LEU A 1 114 ? -14.947 8.771 -2.442 1.00 81.25 114 LEU A C 1
ATOM 781 O O . LEU A 1 114 ? -15.806 9.498 -1.937 1.00 81.25 114 LEU A O 1
ATOM 785 N N . CYS A 1 115 ? -15.233 7.564 -2.938 1.00 83.00 115 CYS A N 1
ATOM 786 C CA . CYS A 1 115 ? -16.580 6.987 -2.951 1.00 83.00 115 CYS A CA 1
ATOM 787 C C . CYS A 1 115 ? -17.150 6.808 -1.538 1.00 83.00 115 CYS A C 1
ATOM 789 O O . CYS A 1 115 ? -18.244 7.301 -1.259 1.00 83.00 115 CYS A O 1
ATOM 791 N N . MET A 1 116 ? -16.390 6.202 -0.617 1.00 75.69 116 MET A N 1
ATOM 792 C CA . MET A 1 116 ? -16.806 6.062 0.790 1.00 75.69 116 MET A CA 1
ATOM 793 C C . MET A 1 116 ? -17.061 7.424 1.448 1.00 75.69 116 MET A C 1
ATOM 795 O O . MET A 1 116 ? -18.006 7.609 2.213 1.00 75.69 116 MET A O 1
ATOM 799 N N . GLY A 1 117 ? -16.249 8.411 1.076 1.00 67.50 117 GLY A N 1
ATOM 800 C CA . GLY A 1 117 ? -16.394 9.795 1.485 1.00 67.50 117 GLY A CA 1
ATOM 801 C C . GLY A 1 117 ? -17.689 10.486 1.069 1.00 67.50 117 GLY A C 1
ATOM 802 O O . GLY A 1 117 ? -18.246 11.267 1.840 1.00 67.50 117 GLY A O 1
ATOM 803 N N . ARG A 1 118 ? -18.151 10.225 -0.157 1.00 70.19 118 ARG A N 1
ATOM 804 C CA . ARG A 1 118 ? -19.393 10.795 -0.697 1.00 70.19 118 ARG A CA 1
ATOM 805 C C . ARG A 1 118 ? -20.626 10.154 -0.061 1.00 70.19 118 ARG A C 1
ATOM 807 O O . ARG A 1 118 ? -21.567 10.868 0.270 1.00 70.19 118 ARG A O 1
ATOM 814 N N . LEU A 1 119 ? -20.586 8.843 0.179 1.00 64.00 119 LEU A N 1
ATOM 815 C CA . LEU A 1 119 ? -21.673 8.099 0.825 1.00 64.00 119 LEU A CA 1
ATOM 816 C C . LEU A 1 119 ? -21.904 8.553 2.276 1.00 64.00 119 LEU A C 1
ATOM 818 O O . LEU A 1 119 ? -23.042 8.785 2.675 1.00 64.00 119 LEU A O 1
ATOM 822 N N . ALA A 1 120 ? -20.830 8.778 3.038 1.00 60.56 120 ALA A N 1
ATOM 823 C CA . ALA A 1 120 ? -20.924 9.288 4.409 1.00 60.56 120 ALA A CA 1
ATOM 824 C C . ALA A 1 120 ? -21.428 10.746 4.495 1.00 60.56 120 ALA A C 1
ATOM 826 O O . ALA A 1 120 ? -22.008 11.142 5.505 1.00 60.56 120 ALA A O 1
ATOM 827 N N . GLY A 1 121 ? -21.212 11.552 3.449 1.00 56.94 121 GLY A N 1
ATOM 828 C CA . GLY A 1 121 ? -21.731 12.922 3.357 1.00 56.94 121 GLY A CA 1
ATOM 829 C C . GLY A 1 121 ? -23.220 12.985 3.005 1.00 56.94 121 GLY A C 1
ATOM 830 O O . GLY A 1 121 ? -23.937 13.814 3.558 1.00 56.94 121 GLY A O 1
ATOM 831 N N . ALA A 1 122 ? -23.694 12.085 2.138 1.00 59.41 122 ALA A N 1
ATOM 832 C CA . ALA A 1 122 ? -25.096 12.021 1.720 1.00 59.41 122 ALA A CA 1
ATOM 833 C C . ALA A 1 122 ? -26.044 11.594 2.859 1.00 59.41 122 ALA A C 1
ATOM 835 O O . ALA A 1 122 ? -27.129 12.148 2.990 1.00 59.41 122 ALA A O 1
ATOM 836 N N . GLY A 1 123 ? -25.613 10.678 3.736 1.00 53.59 123 GLY A N 1
ATOM 837 C CA . GLY A 1 123 ? -26.411 10.218 4.884 1.00 53.59 123 GLY A CA 1
ATOM 838 C C . GLY A 1 123 ? -26.549 11.217 6.043 1.00 53.59 123 GLY A C 1
ATOM 839 O O . GLY A 1 123 ? -27.242 10.924 7.005 1.00 53.59 123 GLY A O 1
ATOM 840 N N . ARG A 1 124 ? -25.887 12.382 5.983 1.00 52.38 124 ARG A N 1
ATOM 841 C CA . ARG A 1 124 ? -25.979 13.458 6.992 1.00 52.38 124 ARG A CA 1
ATOM 842 C C . ARG A 1 124 ? -26.953 14.583 6.615 1.00 52.38 124 ARG A C 1
ATOM 844 O O . ARG A 1 124 ? -27.117 15.510 7.401 1.00 52.38 124 ARG A O 1
ATOM 851 N N . MET A 1 125 ? -27.531 14.537 5.413 1.00 52.16 125 MET A N 1
ATOM 852 C CA . MET A 1 125 ? -28.488 15.530 4.897 1.00 52.16 125 MET A CA 1
ATOM 853 C C . MET A 1 125 ? -29.948 15.039 4.927 1.00 52.16 125 MET A C 1
ATOM 855 O O . MET A 1 125 ? -30.832 15.766 4.479 1.00 52.16 125 MET A O 1
ATOM 859 N N . MET A 1 126 ? -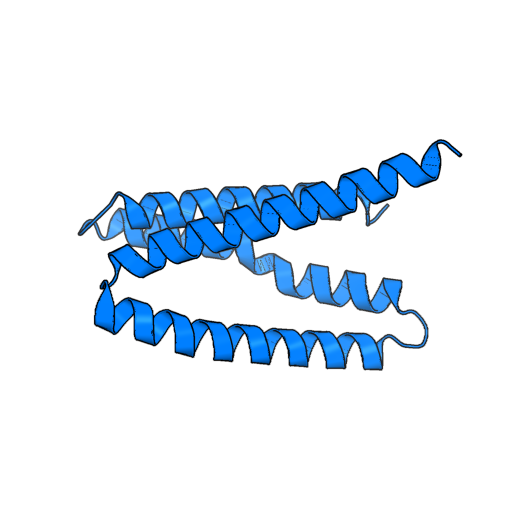30.189 13.832 5.448 1.00 44.59 126 MET A N 1
ATOM 860 C CA . MET A 1 126 ? -31.509 13.262 5.751 1.00 44.59 126 MET A CA 1
ATOM 861 C C . MET A 1 126 ? -31.662 13.152 7.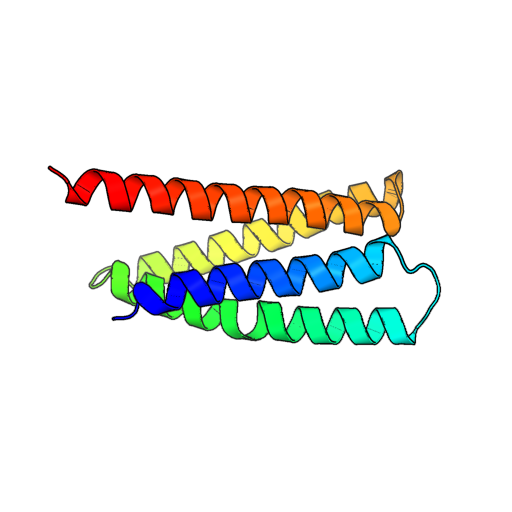265 1.00 44.59 126 MET A C 1
ATOM 863 O O . MET A 1 126 ? -32.801 13.335 7.741 1.00 44.59 126 MET A O 1
#

pLDDT: mean 81.0, std 11.22, range [42.91, 95.31]

InterPro domains:
  IPR036259 MFS transporter superfamily [SSF103473] (6-118)

Secondary structure (DSSP, 8-state):
--HHHHHHHHHH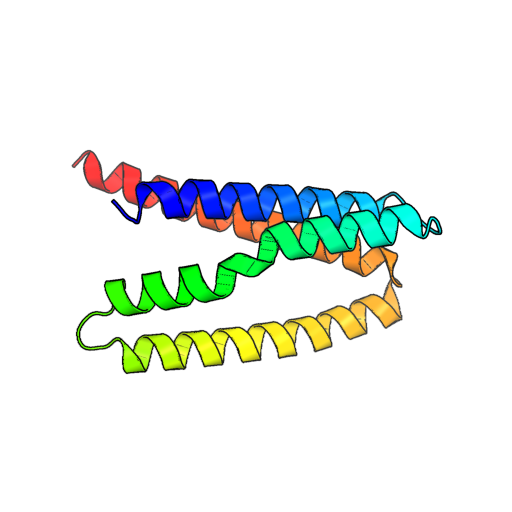HHHHHHHHHHHHHH--S-HHHHHHHHHHHHHHHTTHHHHHHHHHHHHHGGGHHHHHHHHHHHHHHHHHHHHHHHHHHHHHHHHHHHHHHHHHHHHHHHHHHHHHHHHHHHTT--

Foldseek 3Di:
DLVVVVLVLLVQLLVLLLVLLVLQLVDDPDVVSPVVSVVSNCVSPVCPVVSCLVVQLVVCPVCSVVSNVVVVVVVVCCVVVCCVVVVVQCVPVNPSSNSVVSNVVSVVVVVVSVVVVVVVVVVVVD

Sequence (126 aa):
MIDTWLRPLTFTGIGLFLVAVLILAVTTGAPLAIYGAALIWGLAFGGSATVFQTASARAAGPAADVAQAMIVTAWNIAIFGGAVVGGVILETAGAGGLSWAGIALLVGAAGSALCMGRLAGAGRMM

Organism: NCBI:txid1118451